Protein AF-A0A939QVQ8-F1 (afdb_monomer_lite)

Structure (mmCIF, N/CA/C/O backbone):
data_AF-A0A939QVQ8-F1
#
_entry.id   AF-A0A939QVQ8-F1
#
loop_
_atom_site.group_PDB
_atom_site.id
_atom_site.type_symbol
_atom_site.label_atom_id
_atom_site.label_alt_id
_atom_site.label_comp_id
_atom_site.label_asym_id
_atom_site.label_entity_id
_atom_site.label_seq_id
_atom_site.pdbx_PDB_ins_code
_atom_site.Cartn_x
_atom_site.Cartn_y
_atom_site.Cartn_z
_atom_site.occupancy
_atom_site.B_iso_or_equiv
_atom_site.auth_seq_id
_atom_site.auth_comp_id
_atom_site.auth_asym_id
_atom_site.auth_atom_id
_atom_site.pdbx_PDB_model_num
ATOM 1 N N . MET A 1 1 ? -22.891 35.337 -10.517 1.00 41.12 1 MET A N 1
ATOM 2 C CA . MET A 1 1 ? -21.494 35.289 -10.027 1.00 41.12 1 MET A CA 1
ATOM 3 C C . MET A 1 1 ? -21.206 33.876 -9.529 1.00 41.12 1 MET A C 1
ATOM 5 O O . MET A 1 1 ? -21.689 33.546 -8.462 1.00 41.12 1 MET A O 1
ATOM 9 N N . ASN A 1 2 ? -20.448 33.055 -10.268 1.00 52.22 2 ASN A N 1
ATOM 10 C CA . ASN A 1 2 ? -19.906 31.777 -9.774 1.00 52.22 2 ASN A CA 1
ATOM 11 C C . ASN A 1 2 ? -18.375 31.830 -9.871 1.00 52.22 2 ASN A C 1
ATOM 13 O O . ASN A 1 2 ? -17.786 31.349 -10.830 1.00 52.22 2 ASN A O 1
ATOM 17 N N . ARG A 1 3 ? -17.725 32.490 -8.901 1.00 51.53 3 ARG A N 1
ATOM 18 C CA . ARG A 1 3 ? -16.254 32.475 -8.755 1.00 51.53 3 ARG A CA 1
ATOM 19 C C . ARG A 1 3 ? -15.743 31.233 -8.008 1.00 51.53 3 ARG A C 1
ATOM 21 O O . ARG A 1 3 ? -14.562 30.931 -8.114 1.00 51.53 3 ARG A O 1
ATOM 28 N N . ALA A 1 4 ? -16.618 30.504 -7.307 1.00 54.16 4 ALA A N 1
ATOM 29 C CA . ALA A 1 4 ? -16.251 29.309 -6.542 1.00 54.16 4 ALA A CA 1
ATOM 30 C C . ALA A 1 4 ? -15.806 28.136 -7.440 1.00 54.16 4 ALA A C 1
ATOM 32 O O . ALA A 1 4 ? -14.791 27.508 -7.174 1.00 54.16 4 ALA A O 1
ATOM 33 N N . SER A 1 5 ? -16.466 27.915 -8.584 1.00 59.78 5 SER A N 1
ATOM 34 C CA . SER A 1 5 ? -16.169 26.766 -9.457 1.00 59.78 5 SER A CA 1
ATOM 35 C C . SER A 1 5 ? -14.830 26.854 -10.199 1.00 59.78 5 SER A C 1
ATOM 37 O O . SER A 1 5 ? -14.330 25.836 -10.667 1.00 59.78 5 SER A O 1
ATOM 39 N N . SER A 1 6 ? -14.246 28.052 -10.328 1.00 71.62 6 SER A N 1
ATOM 40 C CA . SER A 1 6 ? -12.974 28.237 -11.038 1.00 71.62 6 SER A CA 1
ATOM 41 C C . SER A 1 6 ? -11.765 27.974 -10.146 1.00 71.62 6 SER A C 1
ATOM 43 O O . SER A 1 6 ? -10.776 27.441 -10.632 1.00 71.62 6 SER A O 1
ATOM 45 N N . VAL A 1 7 ? -11.819 28.341 -8.862 1.00 75.81 7 VAL A N 1
ATOM 46 C CA . VAL A 1 7 ? -10.691 28.139 -7.938 1.00 75.81 7 VAL A CA 1
ATOM 47 C C . VAL A 1 7 ? -10.604 26.674 -7.512 1.00 75.81 7 VAL A C 1
ATOM 49 O O . VAL A 1 7 ? -9.522 26.100 -7.579 1.00 75.81 7 VAL A O 1
ATOM 52 N N . ASP A 1 8 ? -11.733 26.036 -7.187 1.00 81.38 8 ASP A N 1
ATOM 53 C CA . ASP A 1 8 ? -11.766 24.611 -6.822 1.00 81.38 8 ASP A CA 1
ATOM 54 C C . ASP A 1 8 ? -11.306 23.710 -7.981 1.00 81.38 8 ASP A C 1
ATOM 56 O O . ASP A 1 8 ? -10.569 22.743 -7.778 1.00 81.38 8 ASP A O 1
ATOM 60 N N . GLY A 1 9 ? -11.674 24.068 -9.218 1.00 81.25 9 GLY A N 1
ATOM 61 C CA . GLY A 1 9 ? -11.184 23.403 -10.427 1.00 81.25 9 GLY A CA 1
ATOM 62 C C . GLY A 1 9 ? -9.667 23.526 -10.590 1.00 81.25 9 GLY A C 1
ATOM 63 O O . GLY A 1 9 ? -8.992 22.522 -10.807 1.00 81.25 9 GLY A O 1
ATOM 64 N N . LEU A 1 10 ? -9.113 24.730 -10.398 1.00 83.31 10 LEU A N 1
ATOM 65 C CA . LEU A 1 10 ? -7.666 24.968 -10.463 1.00 83.31 10 LEU A CA 1
ATOM 66 C C . LEU A 1 10 ? -6.895 24.201 -9.377 1.00 83.31 10 LEU A C 1
ATOM 68 O O . LEU A 1 10 ? -5.808 23.687 -9.649 1.00 83.31 10 LEU A O 1
ATOM 72 N N . VAL A 1 11 ? -7.445 24.096 -8.161 1.00 86.69 11 VAL A N 1
ATOM 73 C CA . VAL A 1 11 ? -6.842 23.314 -7.067 1.00 86.69 11 VAL A CA 1
ATOM 74 C C . VAL A 1 11 ? -6.801 21.834 -7.434 1.00 86.69 11 VAL A C 1
ATOM 76 O O . VAL A 1 11 ? -5.728 21.230 -7.389 1.00 86.69 11 VAL A O 1
ATOM 79 N N . LYS A 1 12 ? -7.925 21.268 -7.882 1.00 86.38 12 LYS A N 1
ATOM 80 C CA . LYS A 1 12 ? -7.996 19.862 -8.295 1.00 86.38 12 LYS A CA 1
ATOM 81 C C . LYS A 1 12 ? -7.047 19.553 -9.454 1.00 86.38 12 LYS A C 1
ATOM 83 O O . LYS A 1 12 ? -6.317 18.569 -9.411 1.00 86.38 12 LYS A O 1
ATOM 88 N N . GLU A 1 13 ? -6.992 20.412 -10.470 1.00 88.25 13 GLU A N 1
ATOM 89 C CA . GLU A 1 13 ? -6.064 20.239 -11.592 1.00 88.25 13 GLU A CA 1
ATOM 90 C C . GLU A 1 13 ? -4.596 20.275 -11.150 1.00 88.25 13 GLU A C 1
ATOM 92 O O . GLU A 1 13 ? -3.765 19.521 -11.672 1.00 88.25 13 GLU A O 1
ATOM 97 N N . ALA A 1 14 ? -4.262 21.141 -10.189 1.00 88.44 14 ALA A N 1
ATOM 98 C CA . ALA A 1 14 ? -2.927 21.207 -9.615 1.00 88.44 14 ALA A CA 1
ATOM 99 C C . ALA A 1 14 ? -2.590 19.938 -8.815 1.00 88.44 14 ALA A C 1
ATOM 101 O O . ALA A 1 14 ? -1.469 19.436 -8.918 1.00 88.44 14 ALA A O 1
ATOM 102 N N . GLU A 1 15 ? -3.540 19.395 -8.054 1.00 91.38 15 GLU A N 1
ATOM 103 C CA . GLU A 1 15 ? -3.392 18.122 -7.338 1.00 91.38 15 GLU A CA 1
ATOM 104 C C . GLU A 1 15 ? -3.219 16.944 -8.301 1.00 91.38 15 GLU A C 1
ATOM 106 O O . GLU A 1 15 ? -2.237 16.206 -8.199 1.00 91.38 15 GLU A O 1
ATOM 111 N N . ASP A 1 16 ? -4.083 16.827 -9.308 1.00 91.50 16 ASP A N 1
ATOM 112 C CA . ASP A 1 16 ? -4.013 15.774 -10.323 1.00 91.50 16 ASP A CA 1
ATOM 113 C C . ASP A 1 16 ? -2.694 15.825 -11.100 1.00 91.50 16 ASP A C 1
ATOM 115 O O . ASP A 1 16 ? -2.155 14.794 -11.511 1.00 91.50 16 ASP A O 1
ATOM 119 N N . ARG A 1 17 ? -2.153 17.025 -11.336 1.00 92.12 17 ARG A N 1
ATOM 120 C CA . ARG A 1 17 ? -0.839 17.190 -11.966 1.00 92.12 17 ARG A CA 1
ATOM 121 C C . ARG A 1 17 ? 0.273 16.679 -11.058 1.00 92.12 17 ARG A C 1
ATOM 123 O O . ARG A 1 17 ? 1.118 15.926 -11.529 1.00 92.12 17 ARG A O 1
ATOM 130 N N . LYS A 1 18 ? 0.248 17.030 -9.768 1.00 92.62 18 LYS A N 1
ATOM 131 C CA . LYS A 1 18 ? 1.226 16.532 -8.788 1.00 92.62 18 LYS A CA 1
ATOM 132 C C . LYS A 1 18 ? 1.198 15.008 -8.713 1.00 92.62 18 LYS A C 1
ATOM 134 O O . LYS A 1 18 ? 2.256 14.388 -8.772 1.00 92.62 18 LYS A O 1
ATOM 139 N N . VAL A 1 19 ? 0.009 14.406 -8.643 1.00 92.75 19 VAL A N 1
ATOM 140 C CA . VAL A 1 19 ? -0.146 12.943 -8.627 1.00 92.75 19 VAL A CA 1
ATOM 141 C C . VAL A 1 19 ? 0.434 12.330 -9.899 1.00 92.75 19 VAL A C 1
ATOM 143 O O . VAL A 1 19 ? 1.249 11.415 -9.812 1.00 92.75 19 VAL A O 1
ATOM 146 N N . ARG A 1 20 ? 0.090 12.867 -11.076 1.00 92.88 20 ARG A N 1
ATOM 147 C CA . ARG A 1 20 ? 0.631 12.392 -12.360 1.00 92.88 20 ARG A CA 1
ATOM 148 C C . ARG A 1 20 ? 2.155 12.455 -12.410 1.00 92.88 20 ARG A C 1
ATOM 150 O O . ARG A 1 20 ? 2.773 11.483 -12.833 1.00 92.88 20 ARG A O 1
ATOM 157 N N . THR A 1 21 ? 2.753 13.551 -11.946 1.00 94.69 21 THR A N 1
ATOM 158 C CA . THR A 1 21 ? 4.213 13.695 -11.878 1.00 94.69 21 THR A CA 1
ATOM 159 C C . THR A 1 21 ? 4.834 12.643 -10.965 1.00 94.69 21 THR A C 1
ATOM 161 O O . THR A 1 21 ? 5.730 11.928 -11.401 1.00 94.69 21 THR A O 1
ATOM 164 N N . ARG A 1 22 ? 4.321 12.464 -9.741 1.00 94.00 22 ARG A N 1
ATOM 165 C CA . ARG A 1 22 ? 4.872 11.468 -8.804 1.00 94.00 22 ARG A CA 1
ATOM 166 C C . ARG A 1 22 ? 4.716 10.034 -9.302 1.00 94.00 22 ARG A C 1
ATOM 168 O O . ARG A 1 22 ? 5.613 9.222 -9.112 1.00 94.00 22 ARG A O 1
ATOM 175 N N . VAL A 1 23 ? 3.607 9.723 -9.970 1.00 93.88 23 VAL A N 1
ATOM 176 C CA . VAL A 1 23 ? 3.408 8.410 -10.601 1.00 93.88 23 VAL A CA 1
ATOM 177 C C . VAL A 1 23 ? 4.401 8.194 -11.745 1.00 93.88 23 VAL A C 1
ATOM 179 O O . VAL A 1 23 ? 4.914 7.089 -11.895 1.00 93.88 23 VAL A O 1
ATOM 182 N N . ALA A 1 24 ? 4.685 9.222 -12.548 1.00 92.44 24 ALA A N 1
ATOM 183 C CA . ALA A 1 24 ? 5.670 9.127 -13.623 1.00 92.44 24 ALA A CA 1
ATOM 184 C C . ALA A 1 24 ? 7.092 8.911 -13.079 1.00 92.44 24 ALA A C 1
ATOM 186 O O . ALA A 1 24 ? 7.798 8.043 -13.580 1.00 92.44 24 ALA A O 1
ATOM 187 N N . GLU A 1 25 ? 7.474 9.637 -12.026 1.00 92.38 25 GLU A N 1
ATOM 188 C CA . GLU A 1 25 ? 8.757 9.457 -11.333 1.00 92.38 25 GLU A CA 1
ATOM 189 C C . GLU A 1 25 ? 8.896 8.035 -10.770 1.00 92.38 25 GLU A C 1
ATOM 191 O O . GLU A 1 25 ? 9.896 7.375 -11.025 1.00 92.38 25 GLU A O 1
ATOM 196 N N . ALA A 1 26 ? 7.865 7.519 -10.092 1.00 90.94 26 ALA A N 1
ATOM 197 C CA . ALA A 1 26 ? 7.879 6.163 -9.538 1.00 90.94 26 ALA A CA 1
ATOM 198 C C . ALA A 1 26 ? 7.968 5.064 -10.614 1.00 90.94 26 ALA A C 1
ATOM 200 O O . ALA A 1 26 ? 8.519 4.000 -10.364 1.00 90.94 26 ALA A O 1
ATOM 201 N N . ARG A 1 27 ? 7.443 5.307 -11.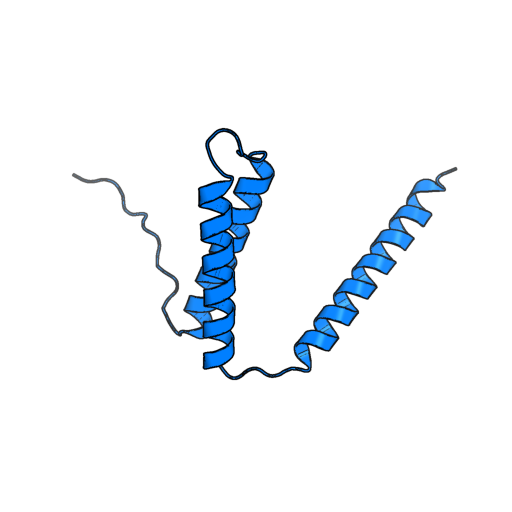823 1.00 89.94 27 ARG A N 1
ATOM 202 C CA . ARG A 1 27 ? 7.532 4.357 -12.948 1.00 89.94 27 ARG A CA 1
ATOM 203 C C . ARG A 1 27 ? 8.914 4.288 -13.590 1.00 89.94 27 ARG A C 1
ATOM 205 O O . ARG A 1 27 ? 9.168 3.340 -14.327 1.00 89.94 27 ARG A O 1
ATOM 212 N N . ALA A 1 28 ? 9.768 5.288 -13.374 1.00 87.88 28 ALA A N 1
ATOM 213 C CA . ALA A 1 28 ? 11.133 5.259 -13.891 1.00 87.88 28 ALA A CA 1
ATOM 214 C C . ALA A 1 28 ? 11.975 4.170 -13.205 1.00 87.88 28 ALA A C 1
ATOM 216 O O . ALA A 1 28 ? 12.937 3.674 -13.788 1.00 87.88 28 ALA A O 1
ATOM 217 N N . GLU A 1 29 ? 11.591 3.776 -11.990 1.00 91.19 29 GLU A N 1
ATOM 218 C CA . GLU A 1 29 ? 12.203 2.682 -11.252 1.00 91.19 29 GLU A CA 1
ATOM 219 C C . GLU A 1 29 ? 11.565 1.344 -11.655 1.00 91.19 29 GLU A C 1
ATOM 221 O O . GLU A 1 29 ? 10.389 1.078 -11.400 1.00 91.19 29 GLU A O 1
ATOM 226 N N . VAL A 1 30 ? 12.349 0.492 -12.318 1.00 90.00 30 VAL A N 1
ATOM 227 C CA . VAL A 1 30 ? 11.918 -0.853 -12.714 1.00 90.00 30 VAL A CA 1
ATOM 228 C C . VAL A 1 30 ? 12.397 -1.845 -11.665 1.00 90.00 30 VAL A C 1
ATOM 230 O O . VAL A 1 30 ? 13.557 -2.251 -11.668 1.00 90.00 30 VAL A O 1
ATOM 233 N N . LEU A 1 31 ? 11.488 -2.244 -10.780 1.00 92.38 31 LEU A N 1
ATOM 234 C CA . LEU A 1 31 ? 11.775 -3.230 -9.744 1.00 92.38 31 LEU A CA 1
ATOM 235 C C . LEU A 1 31 ? 11.645 -4.658 -10.301 1.00 92.38 31 LEU A C 1
ATOM 237 O O . LEU A 1 31 ? 10.655 -4.968 -10.978 1.00 92.38 31 LEU A O 1
ATOM 241 N N . PRO A 1 32 ? 12.598 -5.563 -10.014 1.00 95.06 32 PRO A N 1
ATOM 242 C CA . PRO A 1 32 ? 12.441 -6.968 -10.342 1.00 95.06 32 PRO A CA 1
ATOM 243 C C . PRO A 1 32 ? 11.281 -7.580 -9.546 1.00 95.06 32 PRO A C 1
ATOM 245 O O . PRO A 1 32 ? 10.910 -7.134 -8.461 1.00 95.06 32 PRO A O 1
ATOM 248 N N . ARG A 1 33 ? 10.716 -8.671 -10.075 1.00 94.38 33 ARG A N 1
ATOM 249 C CA . ARG A 1 33 ? 9.526 -9.328 -9.508 1.00 94.38 33 ARG A CA 1
ATOM 250 C C . ARG A 1 33 ? 9.630 -9.639 -8.009 1.00 94.38 33 ARG A C 1
ATOM 252 O O . ARG A 1 33 ? 8.635 -9.514 -7.305 1.00 94.38 33 ARG A O 1
ATOM 259 N N . HIS A 1 34 ? 10.791 -10.086 -7.535 1.00 94.69 34 HIS A N 1
ATOM 260 C CA . HIS A 1 34 ? 10.973 -10.432 -6.124 1.00 94.69 34 HIS A CA 1
ATOM 261 C C . HIS A 1 34 ? 10.912 -9.190 -5.222 1.00 94.69 34 HIS A C 1
ATOM 263 O O . HIS A 1 34 ? 10.203 -9.220 -4.224 1.00 94.69 34 HIS A O 1
ATOM 269 N N . GLU A 1 35 ? 11.520 -8.072 -5.630 1.00 96.62 35 GLU A N 1
ATOM 270 C CA . GLU A 1 35 ? 11.440 -6.801 -4.898 1.00 96.62 35 GLU A CA 1
ATOM 271 C C . GL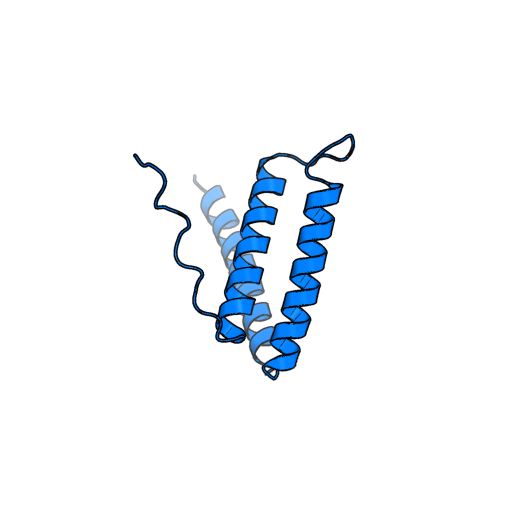U A 1 35 ? 10.013 -6.234 -4.869 1.00 96.62 35 GLU A C 1
ATOM 273 O O . GLU A 1 35 ? 9.577 -5.718 -3.840 1.00 96.62 35 GLU A O 1
ATOM 278 N N . LEU A 1 36 ? 9.241 -6.387 -5.955 1.00 95.94 36 LEU A N 1
ATOM 279 C CA . LEU A 1 36 ? 7.817 -6.026 -5.960 1.00 95.94 36 LEU A CA 1
ATOM 280 C C . LEU A 1 36 ? 7.024 -6.827 -4.920 1.00 95.94 36 LEU A C 1
ATOM 282 O O . LEU A 1 36 ? 6.215 -6.260 -4.184 1.00 95.94 36 LEU A O 1
ATOM 286 N N . LEU A 1 37 ? 7.255 -8.141 -4.848 1.00 96.94 37 LEU A N 1
ATOM 287 C CA . LEU A 1 37 ? 6.593 -9.010 -3.875 1.00 96.94 37 LEU A CA 1
ATOM 288 C C . LEU A 1 37 ? 7.006 -8.659 -2.442 1.00 96.94 37 LEU A C 1
ATOM 290 O O . LEU A 1 37 ? 6.136 -8.550 -1.578 1.00 96.94 37 LEU A O 1
ATOM 294 N N . ASP A 1 38 ? 8.293 -8.421 -2.191 1.00 97.44 38 ASP A N 1
ATOM 295 C CA . ASP A 1 38 ? 8.797 -8.036 -0.871 1.00 97.44 38 ASP A CA 1
ATOM 296 C C . ASP A 1 38 ? 8.216 -6.690 -0.417 1.00 97.44 38 ASP A C 1
ATOM 298 O O . ASP A 1 38 ? 7.703 -6.570 0.701 1.00 97.44 38 ASP A O 1
ATOM 302 N N . GLY A 1 39 ? 8.198 -5.693 -1.307 1.00 97.44 39 GLY A N 1
ATOM 303 C CA . GLY A 1 39 ? 7.583 -4.392 -1.053 1.00 97.44 39 GLY A CA 1
ATOM 304 C C . GLY A 1 39 ? 6.089 -4.505 -0.738 1.00 97.44 39 GLY A C 1
ATOM 305 O O . GLY A 1 39 ? 5.612 -3.939 0.250 1.00 97.44 39 GLY A O 1
ATOM 306 N N . LEU A 1 40 ? 5.344 -5.298 -1.516 1.00 97.44 40 LEU A N 1
ATOM 307 C CA . LEU A 1 40 ? 3.928 -5.562 -1.249 1.00 97.44 40 LEU A CA 1
ATOM 308 C C . LEU A 1 40 ? 3.719 -6.251 0.103 1.00 97.44 40 LEU A C 1
ATOM 310 O O . LEU A 1 40 ? 2.805 -5.870 0.832 1.00 97.44 40 LEU A O 1
ATOM 314 N N . GLN A 1 41 ? 4.573 -7.203 0.489 1.00 97.81 41 GLN A N 1
ATOM 315 C CA . GLN A 1 41 ? 4.474 -7.866 1.793 1.00 97.81 41 GLN A CA 1
ATOM 316 C C . GLN A 1 41 ? 4.692 -6.903 2.963 1.00 97.81 41 GLN A C 1
ATOM 318 O O . GLN A 1 41 ? 3.980 -6.978 3.969 1.00 97.81 41 GLN A O 1
ATOM 323 N N . VAL A 1 42 ? 5.630 -5.961 2.838 1.00 98.31 42 VAL A N 1
ATOM 324 C CA . VAL A 1 42 ? 5.827 -4.902 3.841 1.00 98.31 42 VAL A CA 1
ATOM 325 C C . VAL A 1 42 ? 4.567 -4.044 3.972 1.00 98.31 42 VAL A C 1
ATOM 327 O O . VAL A 1 42 ? 4.094 -3.807 5.088 1.00 98.31 42 VAL A O 1
ATOM 330 N N . LEU A 1 43 ? 3.976 -3.629 2.849 1.00 98.25 43 LEU A N 1
ATOM 331 C CA . LEU A 1 43 ? 2.749 -2.830 2.847 1.00 98.25 43 LEU A CA 1
ATOM 332 C C . LEU A 1 43 ? 1.558 -3.599 3.436 1.00 98.25 43 LEU A C 1
ATOM 334 O O . LEU A 1 43 ? 0.817 -3.037 4.244 1.00 98.25 43 LEU A O 1
ATOM 338 N N . ILE A 1 44 ? 1.396 -4.880 3.092 1.00 98.38 44 ILE A N 1
ATOM 339 C CA . ILE A 1 44 ? 0.362 -5.766 3.648 1.00 98.38 44 ILE A CA 1
ATOM 340 C C . ILE A 1 44 ? 0.485 -5.825 5.171 1.00 98.38 44 ILE A C 1
ATOM 342 O O . ILE A 1 44 ? -0.488 -5.543 5.872 1.00 98.38 44 ILE A O 1
ATOM 346 N N . ARG A 1 45 ? 1.684 -6.108 5.699 1.00 98.25 45 ARG A N 1
ATOM 347 C CA . ARG A 1 45 ? 1.931 -6.160 7.151 1.00 98.25 45 ARG A CA 1
ATOM 348 C C . ARG A 1 45 ? 1.592 -4.840 7.834 1.00 98.25 45 ARG A C 1
ATOM 350 O O . ARG A 1 45 ? 0.934 -4.842 8.872 1.00 98.25 45 ARG A O 1
ATOM 357 N N . ALA A 1 46 ? 1.980 -3.714 7.236 1.00 98.06 46 ALA A N 1
ATOM 358 C CA . ALA A 1 46 ? 1.665 -2.394 7.773 1.00 98.06 46 ALA A CA 1
ATOM 359 C C . ALA A 1 46 ? 0.147 -2.133 7.829 1.00 98.06 46 ALA A C 1
ATOM 361 O O . ALA A 1 46 ? -0.347 -1.578 8.813 1.00 98.06 46 ALA A O 1
ATOM 362 N N . LYS A 1 47 ? -0.613 -2.552 6.806 1.00 97.75 47 LYS A N 1
ATOM 363 C CA . LYS A 1 47 ? -2.081 -2.432 6.810 1.00 97.75 47 LYS A CA 1
ATOM 364 C C . LYS A 1 47 ? -2.737 -3.347 7.835 1.00 97.75 47 LYS A C 1
ATOM 366 O O . LYS A 1 47 ? -3.630 -2.882 8.539 1.00 97.75 47 LYS A O 1
ATOM 371 N N . VAL A 1 48 ? -2.291 -4.599 7.941 1.00 98.12 48 VAL A N 1
ATOM 372 C CA . VAL A 1 48 ? -2.785 -5.553 8.948 1.00 98.12 48 VAL A CA 1
ATOM 373 C C . VAL A 1 48 ? -2.585 -4.982 10.347 1.00 98.12 48 VAL A C 1
ATOM 375 O O . VAL A 1 48 ? -3.562 -4.814 11.074 1.00 98.12 48 VAL A O 1
ATOM 378 N N . TRP A 1 49 ? -1.361 -4.552 10.668 1.00 97.62 49 TRP A N 1
ATOM 379 C CA . TRP A 1 49 ? -1.053 -3.938 11.957 1.00 97.62 49 TRP A CA 1
ATOM 380 C C . TRP A 1 49 ? -1.946 -2.726 12.242 1.00 97.62 49 TRP A C 1
ATOM 382 O O . TRP A 1 49 ? -2.499 -2.599 13.335 1.00 97.62 49 TRP A O 1
ATOM 392 N N . TRP A 1 50 ? -2.137 -1.840 11.258 1.00 97.56 50 TRP A N 1
ATOM 393 C CA . TRP A 1 50 ? -3.004 -0.675 11.431 1.00 97.56 50 TRP A CA 1
ATOM 394 C C . TRP A 1 50 ? -4.445 -1.098 11.745 1.00 97.56 50 TRP A C 1
ATOM 396 O O . TRP A 1 50 ? -5.054 -0.580 12.677 1.00 97.56 50 TRP A O 1
ATOM 406 N N . ILE A 1 51 ? -5.000 -2.062 11.005 1.00 97.25 51 ILE A N 1
ATOM 407 C CA . ILE A 1 51 ? -6.377 -2.529 11.212 1.00 97.25 51 ILE A CA 1
ATOM 408 C C . ILE A 1 51 ? -6.527 -3.162 12.598 1.00 97.25 51 ILE A C 1
ATOM 410 O O . ILE A 1 51 ? -7.489 -2.851 13.298 1.00 97.25 51 ILE A O 1
ATOM 414 N N . GLU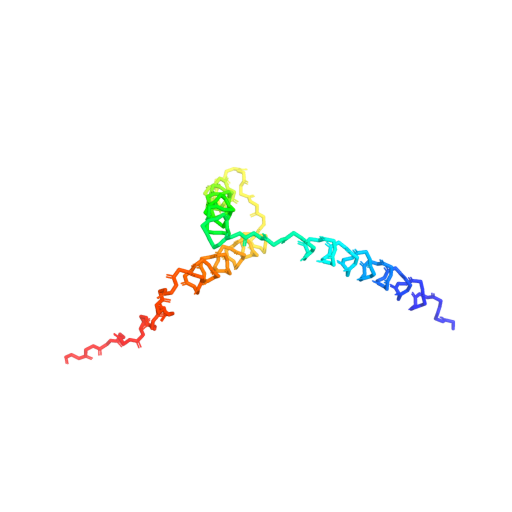 A 1 52 ? -5.584 -3.995 13.028 1.00 96.25 52 GLU A N 1
ATOM 415 C CA . GLU A 1 52 ? -5.609 -4.623 14.355 1.00 96.25 52 GLU A CA 1
ATOM 416 C C . GLU A 1 52 ? -5.602 -3.585 15.483 1.00 96.25 52 GLU A C 1
ATOM 418 O O . GLU A 1 52 ? -6.377 -3.687 16.431 1.00 96.25 52 GLU A O 1
ATOM 423 N N . ASN A 1 53 ? -4.781 -2.540 15.353 1.00 96.50 53 ASN A N 1
ATOM 424 C CA . ASN A 1 53 ? -4.613 -1.531 16.399 1.00 96.50 53 ASN A CA 1
ATOM 425 C C . ASN A 1 53 ? -5.728 -0.478 16.431 1.00 96.50 53 ASN A C 1
ATOM 427 O O . ASN A 1 53 ? -5.950 0.147 17.470 1.00 96.50 53 ASN A O 1
ATOM 431 N N . PHE A 1 54 ? -6.399 -0.245 15.300 1.00 96.81 54 PHE A N 1
ATOM 432 C CA . PHE A 1 54 ? -7.302 0.895 15.132 1.00 96.81 54 PHE A CA 1
ATOM 433 C C . PHE A 1 54 ? -8.731 0.525 14.718 1.00 96.81 54 PHE A C 1
ATOM 435 O O . PHE A 1 54 ? -9.560 1.422 14.581 1.00 96.81 54 PHE A O 1
ATOM 442 N N . SER A 1 55 ? -9.071 -0.755 14.537 1.00 93.38 55 SER A N 1
ATOM 443 C CA . SER A 1 55 ? -10.458 -1.160 14.238 1.00 93.38 55 SER A CA 1
ATOM 444 C C . SER A 1 55 ? -11.330 -1.372 15.477 1.00 93.38 55 SER A C 1
ATOM 446 O O . SER A 1 55 ? -12.556 -1.357 15.369 1.00 93.38 55 SER A O 1
ATOM 448 N N . VAL A 1 56 ? -10.720 -1.535 16.654 1.00 90.81 56 VAL A N 1
ATOM 449 C CA . VAL A 1 56 ? -11.402 -1.868 17.913 1.00 90.81 56 VAL A CA 1
ATOM 450 C C . VAL A 1 56 ? -10.769 -1.146 19.109 1.00 90.81 56 VAL A C 1
ATOM 452 O O . VAL A 1 56 ? -9.687 -0.569 19.011 1.00 90.81 56 VAL A O 1
ATOM 455 N N . GLY A 1 57 ? -11.451 -1.171 20.257 1.00 92.25 57 GLY A N 1
ATOM 456 C CA . GLY A 1 57 ? -10.935 -0.634 21.521 1.00 92.25 57 GLY A CA 1
ATOM 457 C C . GLY A 1 57 ? -10.925 0.897 21.617 1.00 92.25 57 GLY A C 1
ATOM 458 O O . GLY A 1 57 ? -11.600 1.600 20.869 1.00 92.25 57 GLY A O 1
ATOM 459 N N . THR A 1 58 ? -10.150 1.426 22.568 1.00 91.56 58 THR A N 1
ATOM 460 C CA . THR A 1 58 ? -10.103 2.866 22.904 1.00 91.56 58 THR A CA 1
ATOM 461 C C . THR A 1 58 ? -9.410 3.731 21.852 1.00 91.56 58 THR A C 1
ATOM 463 O O . THR A 1 58 ? -9.577 4.946 21.849 1.00 91.56 58 THR A O 1
ATOM 466 N N . ARG A 1 59 ? -8.640 3.117 20.945 1.00 92.75 59 ARG A N 1
ATOM 467 C CA . ARG A 1 59 ? -7.976 3.787 19.815 1.00 92.75 59 ARG A CA 1
ATOM 468 C C . ARG A 1 59 ? -8.730 3.604 18.497 1.00 92.75 59 ARG A C 1
ATOM 470 O O . ARG A 1 59 ? -8.186 3.932 17.444 1.00 92.75 59 ARG A O 1
ATOM 477 N N . ARG A 1 60 ? -9.958 3.076 18.542 1.00 95.38 60 ARG A N 1
ATOM 478 C CA . ARG A 1 60 ? -10.760 2.816 17.348 1.00 95.38 60 ARG A CA 1
ATOM 479 C C . ARG A 1 60 ? -10.927 4.087 16.515 1.00 95.38 60 ARG A C 1
ATOM 481 O O . ARG A 1 60 ? -11.347 5.128 17.015 1.00 95.38 60 ARG A O 1
ATOM 488 N N . ARG A 1 61 ? -10.596 3.978 15.232 1.00 96.31 61 ARG A N 1
ATOM 489 C CA . ARG A 1 61 ? -10.805 5.014 14.219 1.00 96.31 61 ARG A CA 1
ATOM 490 C C . ARG A 1 61 ? -12.229 4.935 13.658 1.00 96.31 61 ARG A C 1
ATOM 492 O O . ARG A 1 61 ? -12.881 3.900 13.808 1.00 96.31 61 ARG A O 1
ATOM 499 N N . PRO A 1 62 ? -12.723 6.004 13.010 1.00 97.19 62 PRO A N 1
ATOM 500 C CA . PRO A 1 62 ? -14.023 5.989 12.348 1.00 97.19 62 PRO A CA 1
ATOM 501 C C . PRO A 1 62 ? -14.179 4.825 11.361 1.00 97.19 62 PRO A C 1
ATOM 503 O O . PRO A 1 62 ? -13.241 4.463 10.649 1.00 97.19 62 PRO A O 1
ATOM 506 N N . ASP A 1 63 ? -15.391 4.279 11.258 1.00 95.06 63 ASP A N 1
ATOM 507 C CA . ASP A 1 63 ? -15.656 3.081 10.447 1.00 95.06 63 ASP A CA 1
ATOM 508 C C . ASP A 1 63 ? -15.349 3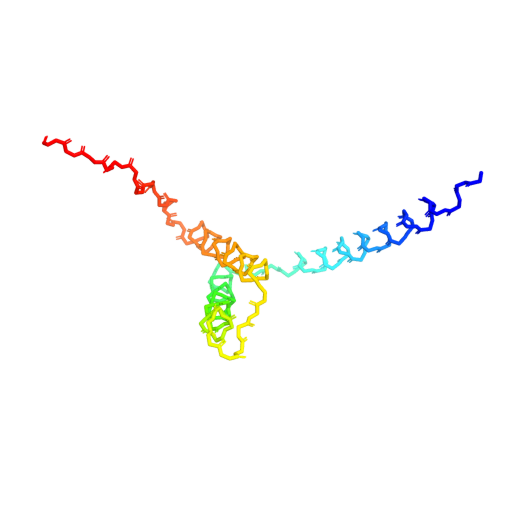.255 8.960 1.00 95.06 63 ASP A C 1
ATOM 510 O O . ASP A 1 63 ? -14.924 2.306 8.297 1.00 95.06 63 ASP A O 1
ATOM 514 N N . HIS A 1 64 ? -15.514 4.468 8.432 1.00 95.56 64 HIS A N 1
ATOM 515 C CA . HIS A 1 64 ? -15.179 4.764 7.042 1.00 95.56 64 HIS A CA 1
ATOM 516 C C . HIS A 1 64 ? -13.665 4.684 6.788 1.00 95.56 64 HIS A C 1
ATOM 518 O O . HIS A 1 64 ? -13.255 4.189 5.739 1.00 95.56 64 HIS A O 1
ATOM 524 N N . GLU A 1 65 ? -12.826 5.078 7.755 1.00 97.19 65 GLU A N 1
ATOM 525 C CA . GLU A 1 65 ? -11.372 4.912 7.654 1.00 97.19 65 GLU A CA 1
ATOM 526 C C . GLU A 1 65 ? -10.991 3.431 7.702 1.00 97.19 65 GLU A C 1
ATOM 528 O O . GLU A 1 65 ? -10.226 2.959 6.862 1.00 97.19 65 GLU A O 1
ATOM 533 N N . VAL A 1 66 ? -11.558 2.674 8.648 1.00 96.62 66 VAL A N 1
ATOM 534 C CA . VAL A 1 66 ? -11.296 1.231 8.781 1.00 96.62 66 VAL A CA 1
ATOM 535 C C . VAL A 1 66 ? -11.712 0.483 7.512 1.00 96.62 66 VAL A C 1
ATOM 537 O O . VAL A 1 66 ? -10.967 -0.363 7.016 1.00 96.62 66 VAL A O 1
ATOM 540 N N . SER A 1 67 ? -12.867 0.832 6.945 1.00 96.88 67 SER A N 1
ATOM 541 C CA . SER A 1 67 ? -13.365 0.260 5.689 1.00 96.88 67 SER A CA 1
ATOM 542 C C . SER A 1 67 ? -12.444 0.584 4.512 1.00 96.88 67 SER A C 1
ATOM 544 O O . SER A 1 67 ? -12.119 -0.309 3.726 1.00 96.88 67 SER A O 1
ATOM 546 N N . ALA A 1 68 ? -11.951 1.824 4.420 1.00 97.50 68 ALA A N 1
ATOM 547 C CA . ALA A 1 68 ? -10.967 2.208 3.412 1.00 97.50 68 ALA A CA 1
ATOM 548 C C . ALA A 1 68 ? -9.670 1.391 3.548 1.00 97.50 68 ALA A C 1
ATOM 550 O O . ALA A 1 68 ? -9.189 0.843 2.558 1.00 97.50 68 ALA A O 1
ATOM 551 N N . ARG A 1 69 ? -9.146 1.206 4.770 1.00 97.44 69 ARG A N 1
ATOM 552 C CA . ARG A 1 69 ? -7.934 0.396 4.999 1.00 97.44 69 ARG A CA 1
ATOM 553 C C . ARG A 1 69 ? -8.120 -1.081 4.673 1.00 97.44 69 ARG A C 1
ATOM 555 O O . ARG A 1 69 ? -7.206 -1.691 4.125 1.00 97.44 69 ARG A O 1
ATOM 562 N N . ARG A 1 70 ? -9.293 -1.656 4.956 1.00 97.62 70 ARG A N 1
ATOM 563 C CA . ARG A 1 70 ? -9.622 -3.036 4.552 1.00 97.62 70 ARG A CA 1
ATOM 564 C C . ARG A 1 70 ? -9.640 -3.187 3.033 1.00 97.62 70 ARG A C 1
ATOM 566 O O . ARG A 1 70 ? -9.106 -4.164 2.516 1.00 97.62 70 ARG A O 1
ATOM 573 N N . ARG A 1 71 ? -10.193 -2.205 2.314 1.00 98.06 71 ARG A N 1
ATOM 574 C CA . ARG A 1 71 ? -10.175 -2.194 0.846 1.00 98.06 71 ARG A CA 1
ATOM 575 C C . ARG A 1 71 ? -8.756 -2.061 0.293 1.00 98.06 71 ARG A C 1
ATOM 577 O O . ARG A 1 71 ? -8.400 -2.797 -0.618 1.00 98.06 71 ARG A O 1
ATOM 584 N N . GLU A 1 72 ? -7.941 -1.170 0.855 1.00 98.25 72 GLU A N 1
ATOM 585 C CA . GLU A 1 72 ? -6.521 -1.046 0.495 1.00 98.25 72 GLU A CA 1
ATOM 586 C C . GLU A 1 72 ? -5.765 -2.367 0.711 1.00 98.25 72 GLU A C 1
ATOM 588 O O . GLU A 1 72 ? -5.004 -2.782 -0.158 1.00 98.25 72 GLU A O 1
ATOM 593 N N . LEU A 1 73 ? -5.998 -3.056 1.836 1.00 98.25 73 LEU A N 1
ATOM 594 C CA . LEU A 1 73 ? -5.405 -4.368 2.106 1.00 98.25 73 LEU A CA 1
ATOM 595 C C . LEU A 1 73 ? -5.810 -5.403 1.046 1.00 98.25 73 LEU A C 1
ATOM 597 O O . LEU A 1 73 ? -4.942 -6.106 0.536 1.00 98.25 73 LEU A O 1
ATOM 601 N N . ALA A 1 74 ? -7.093 -5.467 0.679 1.00 97.94 74 ALA A N 1
ATOM 602 C CA . ALA A 1 74 ? -7.568 -6.378 -0.363 1.00 97.94 74 ALA A CA 1
ATOM 603 C C . ALA A 1 74 ? -6.861 -6.134 -1.710 1.00 97.94 74 ALA A C 1
ATOM 605 O O . ALA A 1 74 ? -6.423 -7.088 -2.347 1.00 97.94 74 ALA A O 1
ATOM 606 N N . VAL A 1 75 ? -6.677 -4.866 -2.101 1.00 98.12 75 VAL A N 1
ATOM 607 C CA . VAL A 1 75 ? -5.933 -4.497 -3.320 1.00 98.12 75 VAL A CA 1
ATOM 608 C C . VAL A 1 75 ? -4.485 -4.982 -3.258 1.00 98.12 75 VAL A C 1
ATOM 610 O O . VAL A 1 75 ? -3.996 -5.559 -4.224 1.00 98.12 75 VAL A O 1
ATOM 613 N N . LEU A 1 76 ? -3.797 -4.780 -2.130 1.00 98.00 76 LEU A N 1
ATOM 614 C CA . LEU A 1 76 ? -2.400 -5.201 -1.977 1.00 98.00 76 LEU A CA 1
ATOM 615 C C . LEU A 1 76 ? -2.240 -6.725 -2.045 1.00 98.00 76 LEU A C 1
ATOM 617 O O . LEU A 1 76 ? -1.295 -7.209 -2.666 1.00 98.00 76 LEU A O 1
ATOM 621 N N . VAL A 1 77 ? -3.161 -7.475 -1.432 1.00 97.19 77 VAL A N 1
ATOM 622 C CA . VAL A 1 77 ? -3.154 -8.946 -1.469 1.00 97.19 77 VAL A CA 1
ATOM 623 C C . VAL A 1 77 ? -3.384 -9.449 -2.892 1.00 97.19 77 VAL A C 1
ATOM 625 O O . VAL A 1 77 ? -2.567 -10.215 -3.393 1.00 97.19 77 VAL A O 1
ATOM 628 N N . GLN A 1 78 ? -4.419 -8.957 -3.578 1.00 96.00 78 GLN A N 1
ATO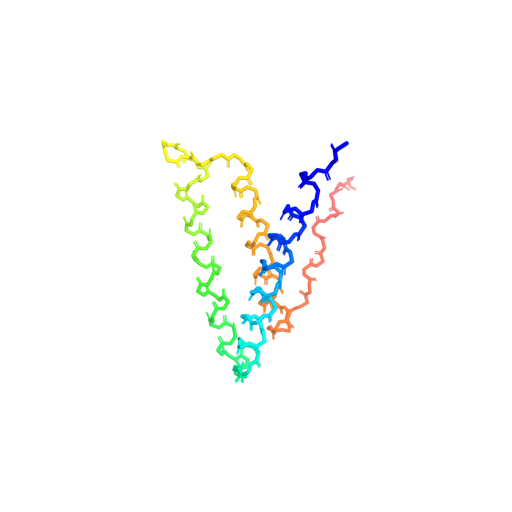M 629 C CA . GLN A 1 78 ? -4.708 -9.363 -4.958 1.00 96.00 78 GLN A CA 1
ATOM 630 C C . GLN A 1 78 ? -3.568 -8.995 -5.915 1.00 96.00 78 GLN A C 1
ATOM 632 O O . GLN A 1 78 ? -3.172 -9.811 -6.741 1.00 96.00 78 GLN A O 1
ATOM 637 N N . ALA A 1 79 ? -2.972 -7.807 -5.772 1.00 95.81 79 ALA A N 1
ATOM 638 C CA . ALA A 1 79 ? -1.804 -7.418 -6.562 1.00 95.81 79 ALA A CA 1
ATOM 639 C C . ALA A 1 79 ? -0.609 -8.358 -6.328 1.00 95.81 79 ALA A C 1
ATOM 641 O O . ALA A 1 79 ? 0.071 -8.746 -7.279 1.00 95.81 79 ALA A O 1
ATOM 642 N N . SER A 1 80 ? -0.369 -8.749 -5.073 1.00 96.06 80 SER A N 1
ATOM 643 C CA . SER A 1 80 ? 0.675 -9.715 -4.721 1.00 96.06 80 SER A CA 1
ATOM 644 C C . SER A 1 80 ? 0.412 -11.077 -5.359 1.00 96.06 80 SER A C 1
ATOM 646 O O . SER A 1 80 ? 1.317 -11.652 -5.958 1.00 96.06 80 SER A O 1
ATOM 648 N N . ASP A 1 81 ? -0.828 -11.565 -5.309 1.00 94.62 81 ASP A N 1
ATOM 649 C CA . ASP A 1 81 ? -1.212 -12.847 -5.903 1.00 94.62 81 ASP A CA 1
ATOM 650 C C . ASP A 1 81 ? -1.083 -12.849 -7.430 1.00 94.62 81 ASP A C 1
ATOM 652 O O . ASP A 1 81 ? -0.495 -13.780 -7.988 1.00 94.62 81 ASP A O 1
ATOM 656 N N . LEU A 1 82 ? -1.507 -11.769 -8.092 1.00 94.25 82 LEU A N 1
ATOM 657 C CA . LEU A 1 82 ? -1.341 -11.581 -9.534 1.00 94.25 82 LEU A CA 1
ATOM 658 C C . LEU A 1 82 ? 0.133 -11.632 -9.950 1.00 94.25 82 LEU A C 1
ATOM 660 O O . LEU A 1 82 ? 0.499 -12.358 -10.873 1.00 94.25 82 LEU A O 1
ATOM 664 N N . ILE A 1 83 ? 1.007 -10.911 -9.242 1.00 93.94 83 ILE A N 1
ATOM 665 C CA . ILE A 1 83 ? 2.451 -10.929 -9.519 1.00 93.94 83 ILE A CA 1
ATOM 666 C C . ILE A 1 83 ? 3.047 -12.303 -9.181 1.00 93.94 83 ILE A C 1
ATOM 668 O O . ILE A 1 83 ? 3.920 -12.807 -9.898 1.00 93.94 83 ILE A O 1
ATOM 672 N N . ALA A 1 84 ? 2.572 -12.944 -8.111 1.00 91.50 84 ALA A N 1
ATOM 673 C CA . ALA A 1 84 ? 2.996 -14.274 -7.692 1.00 91.50 84 ALA A CA 1
ATOM 674 C C . ALA A 1 84 ? 2.583 -15.377 -8.688 1.00 91.50 84 ALA A C 1
ATOM 676 O O . ALA A 1 84 ? 3.171 -16.459 -8.655 1.00 91.50 84 ALA A O 1
ATOM 677 N N . GLY A 1 85 ? 1.643 -15.102 -9.598 1.00 87.81 85 GLY A N 1
ATOM 678 C CA . GLY A 1 85 ? 1.056 -16.104 -10.486 1.00 87.81 85 GLY A CA 1
ATOM 679 C C . GLY A 1 85 ? 0.104 -17.050 -9.750 1.00 87.81 85 GLY A C 1
ATOM 680 O O . GLY A 1 85 ? -0.108 -18.175 -10.199 1.00 87.81 85 GLY A O 1
ATOM 681 N N . ARG A 1 86 ? -0.440 -16.626 -8.600 1.00 76.62 86 ARG A N 1
ATOM 682 C CA . ARG A 1 86 ? -1.513 -17.354 -7.921 1.00 76.62 86 ARG A CA 1
ATOM 683 C C . ARG A 1 86 ? -2.833 -17.058 -8.642 1.00 76.62 86 ARG A C 1
ATOM 685 O O . ARG A 1 86 ? -3.083 -15.898 -8.965 1.00 76.62 86 ARG A O 1
ATOM 692 N N . PRO A 1 87 ? -3.669 -18.074 -8.919 1.00 61.59 87 PRO A N 1
ATOM 693 C CA . PRO A 1 87 ? -4.988 -17.832 -9.488 1.00 61.59 87 PRO A CA 1
ATOM 694 C C . PRO A 1 87 ? -5.794 -16.945 -8.534 1.00 61.59 87 PRO A C 1
ATOM 696 O O . PRO A 1 87 ? -5.707 -17.120 -7.316 1.00 61.59 87 PRO A O 1
ATOM 699 N N . GLU A 1 88 ? -6.571 -16.006 -9.081 1.00 59.25 88 GLU A N 1
ATOM 700 C CA . GLU A 1 88 ? -7.519 -15.233 -8.280 1.00 59.25 88 GLU A CA 1
ATOM 701 C C . GLU A 1 88 ? -8.440 -16.223 -7.567 1.00 59.25 88 GLU A C 1
ATOM 703 O O . GLU A 1 88 ? -9.077 -17.054 -8.216 1.00 59.25 88 GLU A O 1
ATOM 708 N N . GLY A 1 89 ? -8.432 -16.206 -6.231 1.00 56.62 89 GLY A N 1
ATOM 709 C CA . GLY A 1 89 ? -9.220 -17.123 -5.417 1.00 56.62 89 GLY A CA 1
ATOM 710 C C . GLY A 1 89 ? -10.687 -17.065 -5.831 1.00 56.62 89 GLY A C 1
ATOM 711 O O . GLY A 1 89 ? -11.388 -16.108 -5.506 1.00 56.62 89 GLY A O 1
ATOM 712 N N . GLY A 1 90 ? -11.126 -18.089 -6.568 1.00 49.25 90 GLY A N 1
ATOM 713 C CA . GLY A 1 90 ? -12.517 -18.299 -6.936 1.00 49.25 90 GLY A CA 1
ATOM 714 C C . GLY A 1 90 ? -13.381 -18.317 -5.680 1.00 49.25 90 GLY A C 1
ATOM 715 O O . GLY A 1 90 ? -12.997 -18.878 -4.654 1.00 49.25 90 GLY A O 1
ATOM 716 N N . GLY A 1 91 ? -14.518 -17.633 -5.769 1.00 48.69 91 GLY A N 1
ATOM 717 C CA . GLY A 1 91 ? -15.393 -17.322 -4.652 1.00 48.69 91 GLY A CA 1
ATOM 718 C C . GLY A 1 91 ? -15.721 -18.521 -3.765 1.00 48.69 91 GLY A C 1
ATOM 719 O O . GLY A 1 91 ? -16.211 -19.551 -4.217 1.00 48.69 91 GLY A O 1
ATOM 720 N N . GLN A 1 92 ? -15.544 -18.328 -2.462 1.00 50.50 92 GLN A N 1
ATOM 721 C CA . GLN A 1 92 ? -16.333 -19.034 -1.464 1.00 50.50 92 GLN A CA 1
ATOM 722 C C . GLN A 1 92 ? -17.781 -18.538 -1.614 1.00 50.50 92 GLN A C 1
ATOM 724 O O . GLN A 1 92 ? -18.127 -17.460 -1.131 1.00 50.50 92 GLN A O 1
ATOM 729 N N . GLY A 1 93 ? -18.593 -19.286 -2.358 1.00 48.84 93 GLY A N 1
ATOM 730 C CA . GLY A 1 93 ? -19.951 -18.881 -2.709 1.00 48.84 93 GLY A CA 1
ATOM 731 C C . GLY A 1 93 ? -20.859 -20.006 -3.193 1.00 48.84 93 GLY A C 1
ATOM 732 O O . GLY A 1 93 ? -21.821 -19.701 -3.874 1.00 48.84 93 GLY A O 1
ATOM 733 N N . ASP A 1 94 ? -20.592 -21.258 -2.818 1.00 45.47 94 ASP A N 1
ATOM 734 C CA . ASP A 1 94 ? -21.629 -22.293 -2.760 1.00 45.47 94 ASP A CA 1
ATOM 735 C C . ASP A 1 94 ? -21.822 -22.668 -1.290 1.00 45.47 94 ASP A C 1
ATOM 737 O O . ASP A 1 94 ? -21.166 -23.545 -0.727 1.00 45.47 94 ASP A O 1
ATOM 741 N N . ALA A 1 95 ? -22.685 -21.895 -0.638 1.00 56.69 95 ALA A N 1
ATOM 742 C CA . ALA A 1 95 ? -23.340 -22.288 0.593 1.00 56.69 95 ALA A CA 1
ATOM 743 C C . ALA A 1 95 ? -24.738 -22.809 0.240 1.00 56.69 95 ALA A C 1
ATOM 745 O O . ALA A 1 95 ? -25.464 -22.126 -0.479 1.00 56.69 95 ALA A O 1
ATOM 746 N N . ALA A 1 96 ? -25.084 -23.955 0.837 1.00 48.34 96 ALA A N 1
ATOM 747 C CA . ALA A 1 96 ? -26.417 -24.514 1.115 1.00 48.34 96 ALA A CA 1
ATOM 748 C C . ALA A 1 96 ? -26.619 -25.928 0.536 1.00 48.34 96 ALA A C 1
ATOM 750 O O . ALA A 1 96 ? -26.705 -26.117 -0.672 1.00 48.34 96 ALA A O 1
ATOM 751 N N . GLY A 1 97 ? -26.698 -26.904 1.451 1.00 43.50 97 GLY A N 1
ATOM 752 C CA . GLY A 1 97 ? -27.136 -28.284 1.203 1.00 43.50 97 GLY A CA 1
ATOM 753 C C . GLY A 1 97 ? -28.648 -28.393 0.944 1.00 43.50 97 GLY A C 1
ATOM 754 O O . GLY A 1 97 ? -29.277 -27.384 0.612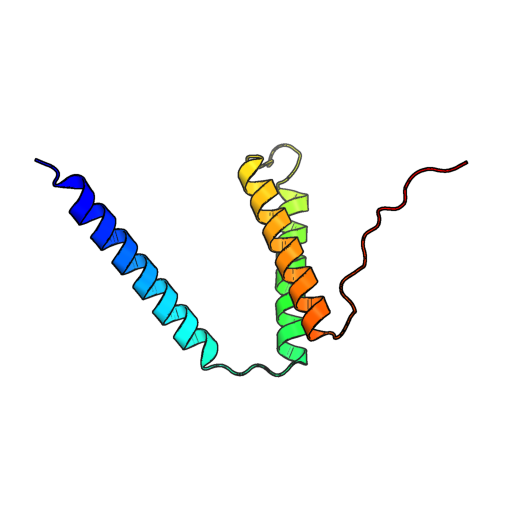 1.00 43.50 97 GLY A O 1
ATOM 755 N N . PRO A 1 98 ? -29.286 -29.563 1.135 1.00 56.12 98 PRO A N 1
ATOM 756 C CA . PRO A 1 98 ? -28.855 -30.744 1.895 1.00 56.12 98 PRO A CA 1
ATOM 757 C C . PRO A 1 98 ? -28.152 -31.835 1.075 1.00 56.12 98 PRO A C 1
ATOM 759 O O . PRO A 1 98 ? -28.307 -31.857 -0.165 1.00 56.12 98 PRO A O 1
#

pLDDT: mean 86.31, std 16.65, range [41.12, 98.38]

Radius of gyration: 19.65 Å; chains: 1; bounding box: 41×66×37 Å

Foldseek 3Di:
DPPPVVVVVVVVVVVVVVVVVVVVVVVVDDDPLVVLLVVLVVVLVVLVVCLVVACDDPNHDDPVVSVVSVVVNVVSVVVSCVSVVHPDPDDPPDDDDD

Sequence (98 aa):
MNRASSVDGLVKEAEDRKVRTRVAEARAEVLPRHELLDGLQVLIRAKVWWIENFSVGTRRRPDHEVSARRRELAVLVQASDLIAGRPEGGGQGDAAGP

Secondary structure (DSSP, 8-state):
---HHHHHHHHHHHHHHHHHHHHHHHHTS---HHHHHHHHHHHHHHHHHHHHHHSSGGGPPPHHHHHHHHHHHHHHHHHHHHHHTPPP----------